Protein AF-A0A1H0WTK0-F1 (afdb_monomer_lite)

Organism: NCBI:txid405564

pLDDT: mean 70.86, std 23.79, range [30.47, 97.19]

Radius of gyration: 36.46 Å; chains: 1; bounding box: 87×37×92 Å

Secondary structure (DSSP, 8-state):
-----------PPP------------SS-TTSSS----S---------PEEPTTT--EETT-EEEE-TTS-EEEESSHHHHHHHHPPBPTTT--B--SS-EEETTEEESSHHHHHHTT-TTTTT----S-PPP-

Structure (mmCIF, N/CA/C/O backbone):
data_AF-A0A1H0WTK0-F1
#
_entry.id   AF-A0A1H0WTK0-F1
#
loop_
_atom_site.group_PDB
_atom_site.id
_atom_site.type_symbol
_atom_site.label_atom_id
_atom_site.label_alt_id
_atom_site.label_comp_id
_atom_site.label_asym_id
_atom_site.label_entity_id
_atom_site.label_seq_id
_atom_site.pdbx_PDB_ins_code
_atom_site.Cartn_x
_atom_site.Cartn_y
_atom_site.Cartn_z
_atom_site.occupancy
_atom_site.B_iso_or_equiv
_atom_site.auth_seq_id
_atom_site.auth_comp_id
_atom_site.auth_asym_id
_atom_site.auth_atom_id
_atom_site.pdbx_PDB_model_num
ATOM 1 N N . MET A 1 1 ? -67.216 13.316 59.103 1.00 46.66 1 MET A N 1
ATOM 2 C CA . MET A 1 1 ? -68.216 12.862 58.113 1.00 46.66 1 MET A CA 1
ATOM 3 C C . MET A 1 1 ? -67.572 13.174 56.778 1.00 46.66 1 MET A C 1
ATOM 5 O O . MET A 1 1 ? -67.285 14.339 56.590 1.00 46.66 1 MET A O 1
ATOM 9 N N . GLU A 1 2 ? -67.081 12.250 55.956 1.00 41.56 2 GLU A N 1
ATOM 10 C CA . GLU A 1 2 ? -67.529 10.913 55.512 1.00 41.56 2 GLU A CA 1
ATOM 11 C C . GLU A 1 2 ? -66.308 9.941 55.511 1.00 41.56 2 GLU A C 1
ATOM 13 O O . GLU A 1 2 ? -65.182 10.401 55.374 1.00 41.56 2 GLU A O 1
ATOM 18 N N . GLY A 1 3 ? -66.374 8.666 55.937 1.00 33.22 3 GLY A N 1
ATOM 19 C CA . GLY A 1 3 ? -66.798 7.480 55.156 1.00 33.22 3 GLY A CA 1
ATOM 20 C C . GLY A 1 3 ? -65.789 7.154 54.027 1.00 33.22 3 GLY A C 1
ATOM 21 O O . GLY A 1 3 ? -65.483 8.046 53.263 1.00 33.22 3 GLY A O 1
ATOM 22 N N . CYS A 1 4 ? -65.234 5.960 53.770 1.00 30.47 4 CYS A N 1
ATOM 23 C CA . CYS A 1 4 ? -65.553 4.581 54.138 1.00 30.47 4 CYS A CA 1
ATOM 24 C C . CYS A 1 4 ? -64.428 3.628 53.615 1.00 30.47 4 CYS A C 1
ATOM 26 O O . CYS A 1 4 ? -63.933 3.833 52.515 1.00 30.47 4 CYS A O 1
ATOM 28 N N . ARG A 1 5 ? -64.142 2.540 54.356 1.00 38.28 5 ARG A N 1
ATOM 29 C CA . ARG A 1 5 ? -63.727 1.174 53.915 1.00 38.28 5 ARG A CA 1
ATOM 30 C C . ARG A 1 5 ? -62.426 0.935 53.114 1.00 38.28 5 ARG A C 1
ATOM 32 O O . ARG A 1 5 ? -62.395 1.119 51.912 1.00 38.28 5 ARG A O 1
ATOM 39 N N . PHE A 1 6 ? -61.485 0.235 53.756 1.00 37.25 6 PHE A N 1
ATOM 40 C CA . PHE A 1 6 ? -60.948 -1.090 53.364 1.00 37.25 6 PHE A CA 1
ATOM 41 C C . PHE A 1 6 ? -60.439 -1.722 54.677 1.00 37.25 6 PHE A C 1
ATOM 43 O O . PHE A 1 6 ? -59.586 -1.159 55.345 1.00 37.25 6 PHE A O 1
ATOM 50 N N . GLY A 1 7 ? -61.122 -2.705 55.257 1.00 36.31 7 GLY A N 1
ATOM 51 C CA . GLY A 1 7 ? -60.980 -4.107 54.873 1.00 36.31 7 GLY A CA 1
ATOM 52 C C . GLY A 1 7 ? -60.210 -4.837 55.978 1.00 36.31 7 GLY A C 1
ATOM 53 O O . GLY A 1 7 ? -59.003 -5.009 55.887 1.00 36.31 7 GLY A O 1
ATOM 54 N N . LEU A 1 8 ? -60.915 -5.204 57.053 1.00 42.41 8 LEU A N 1
ATOM 55 C CA . LEU A 1 8 ? -60.433 -6.142 58.070 1.00 42.41 8 LEU A CA 1
ATOM 56 C C . LEU A 1 8 ? -60.150 -7.500 57.417 1.00 42.41 8 LEU A C 1
ATOM 58 O O . LEU A 1 8 ? -61.017 -8.028 56.724 1.00 42.41 8 LEU A O 1
ATOM 62 N N . GLY A 1 9 ? -58.994 -8.092 57.714 1.00 32.12 9 GLY A N 1
ATOM 63 C CA . GLY A 1 9 ? -58.770 -9.521 57.496 1.00 32.12 9 GLY A CA 1
ATOM 64 C C . GLY A 1 9 ? -57.314 -9.873 57.236 1.00 32.12 9 GLY A C 1
ATOM 65 O O . GLY A 1 9 ? -56.914 -10.017 56.089 1.00 32.12 9 GLY A O 1
ATOM 66 N N . GLY A 1 10 ? -56.525 -10.039 58.297 1.00 32.81 10 GLY A N 1
ATOM 67 C CA . GLY A 1 10 ? -55.156 -10.534 58.165 1.00 32.81 10 GLY A CA 1
ATOM 68 C C . GLY A 1 10 ? -54.355 -10.446 59.453 1.00 32.81 10 GLY A C 1
ATOM 69 O O . GLY A 1 10 ? -53.375 -9.716 59.524 1.00 32.81 10 GLY A O 1
ATOM 70 N N . VAL A 1 11 ? -54.788 -11.171 60.483 1.00 34.50 11 VAL A N 1
ATOM 71 C CA . VAL A 1 11 ? -53.946 -11.474 61.642 1.00 34.50 11 VAL A CA 1
ATOM 72 C C . VAL A 1 11 ? -52.830 -12.419 61.190 1.00 34.50 11 VAL A C 1
ATOM 74 O O . VAL A 1 11 ? -53.078 -13.590 60.925 1.00 34.50 11 VAL A O 1
ATOM 77 N N . ILE A 1 12 ? -51.599 -11.918 61.097 1.00 39.78 12 ILE A N 1
ATOM 78 C CA . ILE A 1 12 ? -50.407 -12.760 61.218 1.00 39.78 12 ILE A CA 1
ATOM 79 C C . ILE A 1 12 ? -49.810 -12.530 62.598 1.00 39.78 12 ILE A C 1
ATOM 81 O O . ILE A 1 12 ? -49.625 -11.403 63.055 1.00 39.78 12 ILE A O 1
ATOM 85 N N . ALA A 1 13 ? -49.659 -13.661 63.273 1.00 36.16 13 ALA A N 1
ATOM 86 C CA . ALA A 1 13 ? -49.350 -13.817 64.673 1.00 36.16 13 ALA A CA 1
ATOM 87 C C . ALA A 1 13 ? -47.925 -13.365 65.017 1.00 36.16 13 ALA A C 1
ATOM 89 O O . ALA A 1 13 ? -47.075 -13.173 64.151 1.00 36.16 13 ALA A O 1
ATOM 90 N N . GLY A 1 14 ? -47.714 -13.174 66.319 1.00 33.72 14 GLY A N 1
ATOM 91 C CA . GLY A 1 14 ? -46.546 -12.538 66.906 1.00 33.72 14 GLY A CA 1
ATOM 92 C C . GLY A 1 14 ? -45.212 -13.253 66.693 1.00 33.72 14 GLY A C 1
ATOM 93 O O . GLY A 1 14 ? -45.140 -14.447 66.419 1.00 33.72 14 GLY A O 1
ATOM 94 N N . GLY A 1 15 ? -44.150 -12.471 66.888 1.00 34.91 15 GLY A N 1
ATOM 95 C CA . GLY A 1 15 ? -42.761 -12.907 66.810 1.00 34.91 15 GLY A CA 1
ATOM 96 C C . GLY A 1 15 ? -41.766 -11.784 67.122 1.00 34.91 15 GLY A C 1
ATOM 97 O O . GLY A 1 15 ? -41.047 -11.348 66.239 1.00 34.91 15 GLY A O 1
ATOM 98 N N . ASN A 1 16 ? -41.767 -11.343 68.384 1.00 37.50 16 ASN A N 1
ATOM 99 C CA . ASN A 1 16 ? -40.666 -10.782 69.188 1.00 37.50 16 ASN A CA 1
ATOM 100 C C . ASN A 1 16 ? -39.950 -9.481 68.761 1.00 37.50 16 ASN A C 1
ATOM 102 O O . ASN A 1 16 ? -39.197 -9.405 67.797 1.00 37.50 16 ASN A O 1
ATOM 106 N N . ALA A 1 17 ? -40.118 -8.480 69.628 1.00 43.75 17 ALA A N 1
ATOM 107 C CA . ALA A 1 17 ? -39.339 -7.254 69.708 1.00 43.75 17 ALA A CA 1
ATOM 108 C C . ALA A 1 17 ? -37.888 -7.483 70.183 1.00 43.75 17 ALA A C 1
ATOM 110 O O . ALA A 1 17 ? -37.599 -8.482 70.836 1.00 43.75 17 ALA A O 1
ATOM 111 N N . LEU A 1 18 ? -37.071 -6.440 69.962 1.00 41.62 18 LEU A N 1
ATOM 112 C CA . LEU A 1 18 ? -35.779 -6.079 70.582 1.00 41.62 18 LEU A CA 1
ATOM 113 C C . LEU A 1 18 ? -34.528 -6.280 69.713 1.00 41.62 18 LEU A C 1
ATOM 115 O O . LEU A 1 18 ? -33.779 -7.240 69.838 1.00 41.62 18 LEU A O 1
ATOM 119 N N . GLY A 1 19 ? -34.265 -5.247 68.912 1.00 36.41 19 GLY A N 1
ATOM 120 C CA . GLY A 1 19 ? -32.970 -4.926 68.324 1.00 36.41 19 GLY A CA 1
ATOM 121 C C . GLY A 1 19 ? -32.965 -3.451 67.926 1.00 36.41 19 GLY A C 1
ATOM 122 O O . GLY A 1 19 ? -33.305 -3.106 66.800 1.00 36.41 19 GLY A O 1
ATOM 123 N N . ILE A 1 20 ? -32.669 -2.568 68.883 1.00 47.28 20 ILE A N 1
ATOM 124 C CA . ILE A 1 20 ? -32.479 -1.132 68.648 1.00 47.28 20 ILE A CA 1
ATOM 125 C C . ILE A 1 20 ? -31.174 -0.971 67.866 1.00 47.28 20 ILE A C 1
ATOM 127 O O . ILE A 1 20 ? -30.104 -1.304 68.366 1.00 47.28 20 ILE A O 1
ATOM 131 N N . GLY A 1 21 ? -31.280 -0.464 66.641 1.00 40.75 21 GLY A N 1
ATOM 132 C CA . GLY A 1 21 ? -30.145 -0.181 65.767 1.00 40.75 21 GLY A CA 1
ATOM 133 C C . GLY A 1 21 ? -30.589 0.409 64.434 1.00 40.75 21 GLY A C 1
ATOM 134 O O . GLY A 1 21 ? -30.119 -0.013 63.385 1.00 40.75 21 GLY A O 1
ATOM 135 N N . VAL A 1 22 ? -31.540 1.349 64.451 1.00 38.53 22 VAL A N 1
ATOM 136 C CA . VAL A 1 22 ? -31.959 2.054 63.234 1.00 38.53 22 VAL A CA 1
ATOM 137 C C . VAL A 1 22 ? -30.928 3.148 62.951 1.00 38.53 22 VAL A C 1
ATOM 139 O O . VAL A 1 22 ? -31.079 4.289 63.382 1.00 38.53 22 VAL A O 1
ATOM 142 N N . CYS A 1 23 ? -29.850 2.797 62.245 1.00 38.38 23 CYS A N 1
ATOM 143 C CA . CYS A 1 23 ? -29.135 3.791 61.453 1.00 38.38 23 CYS A CA 1
ATOM 144 C C . CYS A 1 23 ? -30.123 4.262 60.379 1.00 38.38 23 CYS A C 1
ATOM 146 O O . CYS A 1 23 ? -30.613 3.462 59.581 1.00 38.38 23 CYS A O 1
ATOM 148 N N . GLY A 1 24 ? -30.512 5.534 60.446 1.00 42.41 24 GLY A N 1
ATOM 149 C CA . GLY A 1 24 ? -31.487 6.144 59.553 1.00 42.41 24 GLY A CA 1
ATOM 150 C C . GLY A 1 24 ? -30.974 6.221 58.119 1.00 42.41 24 GLY A C 1
ATOM 151 O O . GLY A 1 24 ? -30.509 7.264 57.684 1.00 42.41 24 GLY A O 1
ATOM 152 N N . CYS A 1 25 ? -31.120 5.134 57.371 1.00 49.34 25 CYS A N 1
ATOM 153 C CA . CYS A 1 25 ? -31.003 5.101 55.917 1.00 49.34 25 CYS A CA 1
ATOM 154 C C . CYS A 1 25 ? -32.408 4.894 55.356 1.00 49.34 25 CYS A C 1
ATOM 156 O O . CYS A 1 25 ? -32.754 3.794 54.931 1.00 49.34 25 CYS A O 1
ATOM 158 N N . ARG A 1 26 ? -33.269 5.915 55.459 1.00 50.38 26 ARG A N 1
ATOM 159 C CA . ARG A 1 26 ? -34.686 5.737 55.119 1.00 50.38 26 ARG A CA 1
ATOM 160 C C . ARG A 1 26 ? -35.023 5.830 53.636 1.00 50.38 26 ARG A C 1
ATOM 162 O O . ARG A 1 26 ? -36.150 5.485 53.336 1.00 50.38 26 ARG A O 1
ATOM 169 N N . ASP A 1 27 ? -34.086 6.154 52.736 1.00 48.97 27 ASP A N 1
ATOM 170 C CA . ASP A 1 27 ? -34.416 6.230 51.297 1.00 48.97 27 ASP A CA 1
ATOM 171 C C . ASP A 1 27 ? -33.312 5.822 50.296 1.00 48.97 27 ASP A C 1
ATOM 173 O O . ASP A 1 27 ? -33.551 5.872 49.095 1.00 48.97 27 ASP A O 1
ATOM 177 N N . HIS A 1 28 ? -32.124 5.361 50.709 1.00 45.97 28 HIS A N 1
ATOM 178 C CA . HIS A 1 28 ? -31.107 4.897 49.748 1.00 45.97 28 HIS A CA 1
ATOM 179 C C . HIS A 1 28 ? -30.438 3.602 50.221 1.00 45.97 28 HIS A C 1
ATOM 181 O O . HIS A 1 28 ? -29.895 3.529 51.322 1.00 45.97 28 HIS A O 1
ATOM 187 N N . GLY A 1 29 ? -30.514 2.564 49.383 1.00 39.25 29 GLY A N 1
ATOM 188 C CA . GLY A 1 29 ? -29.948 1.242 49.636 1.00 39.25 29 GLY A CA 1
ATOM 189 C C . GLY A 1 29 ? -28.438 1.279 49.896 1.00 39.25 29 GLY A C 1
ATOM 190 O O . GLY A 1 29 ? -27.681 1.972 49.221 1.00 39.25 29 GLY A O 1
ATOM 191 N N . VAL A 1 30 ? -28.020 0.476 50.873 1.00 44.69 30 VAL A N 1
ATOM 192 C CA . VAL A 1 30 ? -26.686 0.347 51.496 1.00 44.69 30 VAL A CA 1
ATOM 193 C C . VAL A 1 30 ? -25.588 -0.210 50.557 1.00 44.69 30 VAL A C 1
ATOM 195 O O . VAL A 1 30 ? -24.569 -0.713 51.008 1.00 44.69 30 VAL A O 1
ATOM 198 N N . ALA A 1 31 ? -25.723 -0.084 49.236 1.00 47.53 31 ALA A N 1
ATOM 199 C CA . ALA A 1 31 ? -24.648 -0.442 48.300 1.00 47.53 31 ALA A CA 1
ATOM 200 C C . ALA A 1 31 ? -23.675 0.720 48.008 1.00 47.53 31 ALA A C 1
ATOM 202 O O . ALA A 1 31 ? -22.627 0.504 47.416 1.00 47.53 31 ALA A O 1
ATOM 203 N N . ALA A 1 32 ? -23.991 1.951 48.425 1.00 48.72 32 ALA A N 1
ATOM 204 C CA . ALA A 1 32 ? -23.254 3.143 47.992 1.00 48.72 32 ALA A CA 1
ATOM 205 C C . ALA A 1 32 ? -22.073 3.567 48.894 1.00 48.72 32 ALA A C 1
ATOM 207 O O . ALA A 1 32 ? -21.404 4.548 48.582 1.00 48.72 32 ALA A O 1
ATOM 208 N N . CYS A 1 33 ? -21.810 2.885 50.015 1.00 44.09 33 CYS A N 1
ATOM 209 C CA . CYS A 1 33 ? -20.965 3.463 51.075 1.00 44.09 33 CYS A CA 1
ATOM 210 C C . CYS A 1 33 ? -19.638 2.737 51.342 1.00 44.09 33 CYS A C 1
ATOM 212 O O . CYS A 1 33 ? -18.866 3.198 52.181 1.00 44.09 33 CYS A O 1
ATOM 214 N N . CYS A 1 34 ? -19.338 1.625 50.669 1.00 40.62 34 CYS A N 1
ATOM 215 C CA . CYS A 1 34 ? -18.088 0.893 50.893 1.00 40.62 34 CYS A CA 1
ATOM 216 C C . CYS A 1 34 ? -17.493 0.460 49.553 1.00 40.62 34 CYS A C 1
ATOM 218 O O . CYS A 1 34 ? -17.810 -0.608 49.040 1.00 40.62 34 CYS A O 1
ATOM 220 N N . GLY A 1 35 ? -16.661 1.324 48.971 1.00 49.12 35 GLY A N 1
ATOM 221 C CA . GLY A 1 35 ? -15.917 1.009 47.760 1.00 49.12 35 GLY A CA 1
ATOM 222 C C . GLY A 1 35 ? -14.878 -0.088 47.983 1.00 49.12 35 GLY A C 1
ATOM 223 O O . GLY A 1 35 ? -14.206 -0.093 49.007 1.00 49.12 35 GLY A O 1
ATOM 224 N N . VAL A 1 36 ? -14.757 -0.977 47.000 1.00 45.66 36 VAL A N 1
ATOM 225 C CA . VAL A 1 36 ? -13.550 -1.214 46.190 1.00 45.66 36 VAL A CA 1
ATOM 226 C C . VAL A 1 36 ? -14.086 -1.774 44.874 1.00 45.66 36 VAL A C 1
ATOM 228 O O . VAL A 1 36 ? -14.357 -2.964 44.7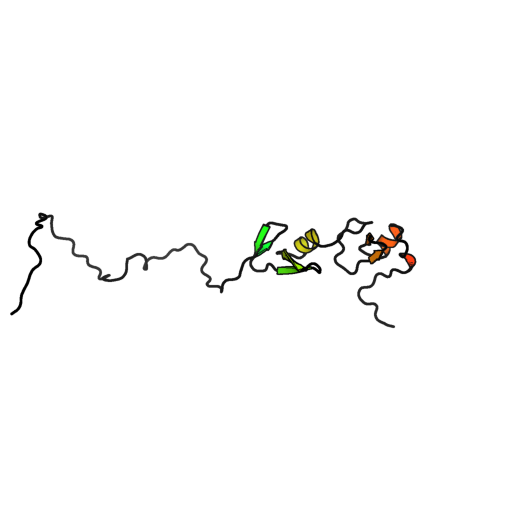67 1.00 45.66 36 VAL A O 1
ATOM 231 N N . GLU A 1 37 ? -14.333 -0.902 43.899 1.00 48.38 37 GLU A N 1
ATOM 232 C CA . GLU A 1 37 ? -14.493 -1.355 42.519 1.00 48.38 37 GLU A CA 1
ATOM 233 C C . GLU A 1 37 ? -13.089 -1.404 41.926 1.00 48.38 37 GLU A C 1
ATOM 235 O O . GLU A 1 37 ? -12.395 -0.383 41.872 1.00 48.38 37 GLU A O 1
ATOM 240 N N . ASP A 1 38 ? -12.644 -2.615 41.592 1.00 45.59 38 ASP A N 1
ATOM 241 C CA . ASP A 1 38 ? -11.366 -2.873 40.946 1.00 45.59 38 ASP A CA 1
ATOM 242 C C . ASP A 1 38 ? -11.168 -1.900 39.779 1.00 45.59 38 ASP A C 1
ATOM 244 O O . ASP A 1 38 ? -12.022 -1.729 38.906 1.00 45.59 38 ASP A O 1
ATOM 248 N N . GLY A 1 39 ? -10.049 -1.179 39.841 1.00 50.06 39 GLY A N 1
ATOM 249 C CA . GLY A 1 39 ? -9.784 -0.020 39.009 1.00 50.06 39 GLY A CA 1
ATOM 250 C C . GLY A 1 39 ? -9.900 -0.306 37.514 1.00 50.06 39 GLY A C 1
ATOM 251 O O . GLY A 1 39 ? -9.317 -1.245 36.992 1.00 50.06 39 GLY A O 1
ATOM 252 N N . ILE A 1 40 ? -10.604 0.575 36.812 1.00 55.22 40 ILE A N 1
ATOM 253 C CA . ILE A 1 40 ? -10.023 1.661 36.010 1.00 55.22 40 ILE A CA 1
ATOM 254 C C . ILE A 1 40 ? -11.170 2.645 35.773 1.00 55.22 40 ILE A C 1
ATOM 256 O O . ILE A 1 40 ? -12.013 2.486 34.895 1.00 55.22 40 ILE A O 1
ATOM 260 N N . GLY A 1 41 ? -11.217 3.677 36.612 1.00 47.31 41 GLY A N 1
ATOM 261 C CA . GLY A 1 41 ? -12.038 4.849 36.365 1.00 47.31 41 GLY A CA 1
ATOM 262 C C . GLY A 1 41 ? -11.370 5.724 35.312 1.00 47.31 41 GLY A C 1
ATOM 263 O O . GLY A 1 41 ? -10.301 6.283 35.548 1.00 47.31 41 GLY A O 1
ATOM 264 N N . SER A 1 42 ? -12.015 5.894 34.163 1.00 50.34 42 SER A N 1
ATOM 265 C CA . SER A 1 42 ? -11.847 7.107 33.367 1.00 50.34 42 SER A CA 1
ATOM 266 C C . SER A 1 42 ? -13.072 7.306 32.488 1.00 50.34 42 SER A C 1
ATOM 268 O O . SER A 1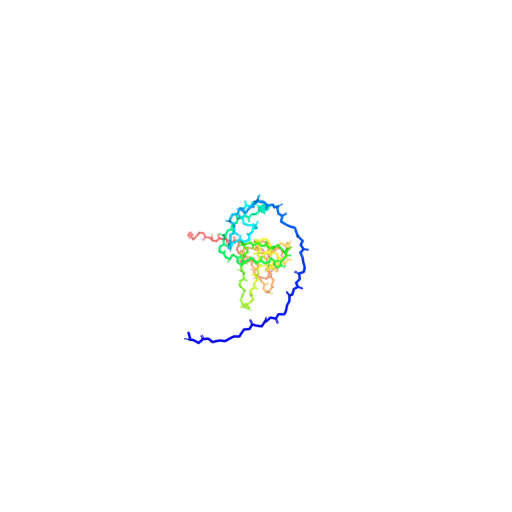 42 ? -13.243 6.641 31.470 1.00 50.34 42 SER A O 1
ATOM 270 N N . GLY A 1 43 ? -13.927 8.249 32.883 1.00 46.69 43 GLY A N 1
ATOM 271 C CA . GLY A 1 43 ? -14.877 8.862 31.969 1.00 46.69 43 GLY A CA 1
ATOM 272 C C . GLY A 1 43 ? -14.111 9.574 30.856 1.00 46.69 43 GLY A C 1
ATOM 273 O O . GLY A 1 43 ? -13.733 10.734 30.999 1.00 46.69 43 GLY A O 1
ATOM 274 N N . LYS A 1 44 ? -13.868 8.874 29.750 1.00 51.31 44 LYS A N 1
ATOM 275 C CA . LYS A 1 44 ? -13.550 9.476 28.459 1.00 51.31 44 LYS A CA 1
ATOM 276 C C . LYS A 1 44 ? -14.784 9.317 27.584 1.00 51.31 44 LYS A C 1
ATOM 278 O O . LYS A 1 44 ? -15.315 8.220 27.448 1.00 51.31 44 LYS A O 1
ATOM 283 N N . THR A 1 45 ? -15.244 10.437 27.035 1.00 46.81 45 THR A N 1
ATOM 284 C CA . THR A 1 45 ? -16.080 10.519 25.828 1.00 46.81 45 THR A CA 1
ATOM 285 C C . THR A 1 45 ? -15.857 9.311 24.928 1.00 46.81 45 THR A C 1
ATOM 287 O O . THR A 1 45 ? -14.701 9.024 24.633 1.00 46.81 45 THR A O 1
ATOM 290 N N . GLY A 1 46 ? -16.936 8.633 24.525 1.00 51.06 46 GLY A N 1
ATOM 291 C CA . GLY A 1 46 ? -16.904 7.410 23.724 1.00 51.06 46 GLY A CA 1
ATOM 292 C C . GLY A 1 46 ? -15.923 7.496 22.561 1.00 51.06 46 GLY A C 1
ATOM 293 O O . GLY A 1 46 ? -16.245 8.035 21.505 1.00 51.06 46 GLY A O 1
ATOM 294 N N . VAL A 1 47 ? -14.714 6.977 22.771 1.00 56.97 47 VAL A N 1
ATOM 295 C CA . VAL A 1 47 ? -13.781 6.724 21.685 1.00 56.97 47 VAL A CA 1
ATOM 296 C C . VAL A 1 47 ? -14.276 5.434 21.066 1.00 56.97 47 VAL A C 1
ATOM 298 O O . VAL A 1 47 ? -14.242 4.389 21.711 1.00 56.97 47 VAL A O 1
ATOM 301 N N . VAL A 1 48 ? -14.826 5.525 19.858 1.00 62.28 48 VAL A N 1
ATOM 302 C CA . VAL A 1 48 ? -15.159 4.337 19.075 1.00 62.28 48 VAL A CA 1
ATOM 303 C C . VAL A 1 48 ? -13.841 3.611 18.841 1.00 62.28 48 VAL A C 1
ATOM 305 O O . VAL A 1 48 ? -12.951 4.146 18.182 1.00 62.28 48 VAL A O 1
ATOM 308 N N . MET A 1 49 ? -13.683 2.449 19.467 1.00 75.38 49 MET A N 1
ATOM 309 C CA . MET A 1 49 ? -12.496 1.626 19.287 1.00 75.38 49 MET A CA 1
ATOM 310 C C . MET A 1 49 ? -12.662 0.848 17.983 1.00 75.38 49 MET A C 1
ATOM 312 O O . MET A 1 49 ? -13.706 0.233 17.753 1.00 75.38 49 MET A O 1
ATOM 316 N N . GLY A 1 50 ? -11.685 0.967 17.087 1.00 86.44 50 GLY A N 1
ATOM 317 C CA . GLY A 1 50 ? -11.658 0.197 15.854 1.00 86.44 50 GLY A CA 1
ATOM 318 C C . GLY A 1 50 ? -10.864 -1.086 16.053 1.00 86.44 50 GLY A C 1
ATOM 319 O O . GLY A 1 50 ? -9.882 -1.125 16.795 1.00 86.44 50 GLY A O 1
ATOM 320 N N . THR A 1 51 ? -11.267 -2.138 15.348 1.00 94.75 51 THR A N 1
ATOM 321 C CA . THR A 1 51 ? -10.507 -3.387 15.283 1.00 94.75 51 THR A CA 1
ATOM 322 C C . THR A 1 51 ? -9.674 -3.402 14.010 1.00 94.75 51 THR A C 1
ATOM 324 O O . THR A 1 51 ? -10.203 -3.211 12.916 1.00 94.75 51 THR A O 1
ATOM 327 N N . CYS A 1 52 ? -8.369 -3.635 14.139 1.00 96.31 52 CYS A N 1
ATOM 328 C CA . CYS A 1 52 ? -7.478 -3.752 12.991 1.00 96.31 52 CYS A CA 1
ATOM 329 C C . CYS A 1 52 ? -7.834 -4.981 12.144 1.00 96.31 52 CYS A C 1
ATOM 331 O O . CYS A 1 52 ? -7.871 -6.103 12.650 1.00 96.31 52 CYS A O 1
ATOM 333 N N . GLU A 1 53 ? -8.010 -4.787 10.837 1.00 95.75 53 GLU A N 1
ATOM 334 C CA . GLU A 1 53 ? -8.371 -5.857 9.896 1.00 95.75 53 GLU A CA 1
ATOM 335 C C . GLU A 1 53 ? -7.296 -6.939 9.726 1.00 95.75 53 GLU A C 1
ATOM 337 O O . GLU A 1 53 ? -7.592 -8.029 9.242 1.00 95.75 53 GLU A O 1
ATOM 342 N N . VAL A 1 54 ? -6.042 -6.641 10.082 1.00 96.50 54 VAL A N 1
ATOM 343 C CA . VAL A 1 54 ? -4.904 -7.547 9.856 1.00 96.50 54 VAL A CA 1
ATOM 344 C C . VAL A 1 54 ? -4.563 -8.346 11.105 1.00 96.50 54 VAL A C 1
ATOM 346 O O . VAL A 1 54 ? -4.487 -9.569 11.046 1.00 96.50 54 VAL A O 1
ATOM 349 N N . CYS A 1 55 ? -4.337 -7.669 12.231 1.00 96.06 55 CYS A N 1
ATOM 350 C CA . CYS A 1 55 ? -3.900 -8.315 13.469 1.00 96.06 55 CYS A CA 1
ATOM 351 C C . CYS A 1 55 ? -5.042 -8.565 14.468 1.00 96.06 55 CYS A C 1
ATOM 353 O O . CYS A 1 55 ? -4.837 -9.292 15.437 1.00 96.06 55 CYS A O 1
ATOM 355 N N . GLY A 1 56 ? -6.228 -7.978 14.259 1.00 94.44 56 GLY A N 1
ATOM 356 C CA . GLY A 1 56 ? -7.377 -8.115 15.161 1.00 94.44 56 GLY A CA 1
ATOM 357 C C . GLY A 1 56 ? -7.267 -7.323 16.467 1.00 94.44 56 GLY A C 1
ATOM 358 O O . GLY A 1 56 ? -8.082 -7.522 17.363 1.00 94.44 56 GLY A O 1
ATOM 359 N N . ASN A 1 57 ? -6.267 -6.448 16.601 1.00 92.75 57 ASN A N 1
ATOM 360 C CA . ASN A 1 57 ? -6.101 -5.608 17.782 1.00 92.75 57 ASN A CA 1
ATOM 361 C C . ASN A 1 57 ? -7.229 -4.573 17.877 1.00 92.75 57 ASN A C 1
ATOM 363 O O . ASN A 1 57 ? -7.542 -3.904 16.889 1.00 92.75 57 ASN A O 1
ATOM 367 N N . ASP A 1 58 ? -7.805 -4.438 19.068 1.00 91.94 58 ASP A N 1
ATOM 368 C CA . ASP A 1 58 ? -8.814 -3.431 19.377 1.00 91.94 58 ASP A CA 1
ATOM 369 C C . ASP A 1 58 ? -8.134 -2.217 20.011 1.00 91.94 58 ASP A C 1
ATOM 371 O O . ASP A 1 58 ? -7.575 -2.294 21.111 1.00 91.94 58 ASP A O 1
ATOM 375 N N . TYR A 1 59 ? -8.115 -1.100 19.285 1.00 89.69 59 TYR A N 1
ATOM 376 C CA . TYR A 1 59 ? -7.293 0.039 19.659 1.00 89.69 59 TYR A CA 1
ATOM 377 C C . TYR A 1 59 ? -7.988 1.373 19.434 1.00 89.69 59 TYR A C 1
ATOM 379 O O . TYR A 1 59 ? -8.536 1.678 18.383 1.00 89.69 59 TYR A O 1
ATOM 387 N N . TRP A 1 60 ? -7.910 2.234 20.442 1.00 86.31 60 TRP A N 1
ATOM 388 C CA . TRP A 1 60 ? -8.595 3.523 20.425 1.00 86.31 60 TRP A CA 1
ATOM 389 C C . TRP A 1 60 ? -7.968 4.542 19.451 1.00 86.31 60 TRP A C 1
ATOM 391 O O . TRP A 1 60 ? -8.611 5.536 19.131 1.00 86.31 60 TRP A O 1
ATOM 401 N N . MET A 1 61 ? -6.733 4.311 18.977 1.00 89.25 61 MET A N 1
ATOM 402 C CA . MET A 1 61 ? -6.081 5.121 17.930 1.00 89.25 61 MET A CA 1
ATOM 403 C C . MET A 1 61 ? -6.034 4.417 16.569 1.00 89.25 61 MET A C 1
ATOM 405 O O . MET A 1 61 ? -5.155 4.708 15.758 1.00 89.25 61 MET A O 1
ATOM 409 N N . THR A 1 62 ? -6.946 3.482 16.297 1.00 95.19 62 THR A N 1
ATOM 410 C CA . THR A 1 62 ? -7.119 3.001 14.923 1.00 95.19 62 THR A CA 1
ATOM 411 C C . THR A 1 62 ? -7.440 4.139 13.961 1.00 95.19 62 THR A C 1
ATOM 413 O O . THR A 1 62 ? -8.034 5.150 14.339 1.00 95.19 62 THR A O 1
ATOM 416 N N . PHE A 1 63 ? -7.093 3.944 12.695 1.00 94.62 63 PHE A N 1
ATOM 417 C CA . PHE A 1 63 ? -7.343 4.884 11.615 1.00 94.62 63 PHE A CA 1
ATOM 418 C C . PHE A 1 63 ? -7.939 4.183 10.395 1.00 94.62 63 PHE A C 1
ATOM 420 O O . PHE A 1 63 ? -7.757 2.981 10.192 1.00 94.62 63 PHE A O 1
ATOM 427 N N . GLU A 1 64 ? -8.637 4.963 9.571 1.00 95.50 64 GLU A N 1
ATOM 428 C CA . GLU A 1 64 ? -9.212 4.504 8.310 1.00 95.50 64 GLU A CA 1
ATOM 429 C C . GLU A 1 64 ? -8.317 4.865 7.120 1.00 95.50 64 GLU A C 1
ATOM 431 O O . GLU A 1 64 ? -7.813 5.986 7.020 1.00 95.50 64 GLU A O 1
ATOM 436 N N . VAL A 1 65 ? -8.191 3.944 6.167 1.00 95.38 65 VAL A N 1
ATOM 437 C CA . VAL A 1 65 ? -7.653 4.201 4.829 1.00 95.38 65 VAL A CA 1
ATOM 438 C C . VAL A 1 65 ? -8.782 4.044 3.820 1.00 95.38 65 VAL A C 1
ATOM 440 O O . VAL A 1 65 ? -9.404 2.987 3.730 1.00 95.38 65 VAL A O 1
ATOM 443 N N . ARG A 1 66 ? -9.044 5.102 3.049 1.00 94.31 66 ARG A N 1
ATOM 444 C CA . ARG A 1 66 ? -10.045 5.109 1.975 1.00 94.31 66 ARG A CA 1
ATOM 445 C C . ARG A 1 66 ? -9.346 4.969 0.633 1.00 94.31 66 ARG A C 1
ATOM 447 O O . ARG A 1 66 ? -8.434 5.737 0.334 1.00 94.31 66 ARG A O 1
ATOM 454 N N . THR A 1 67 ? -9.750 3.981 -0.155 1.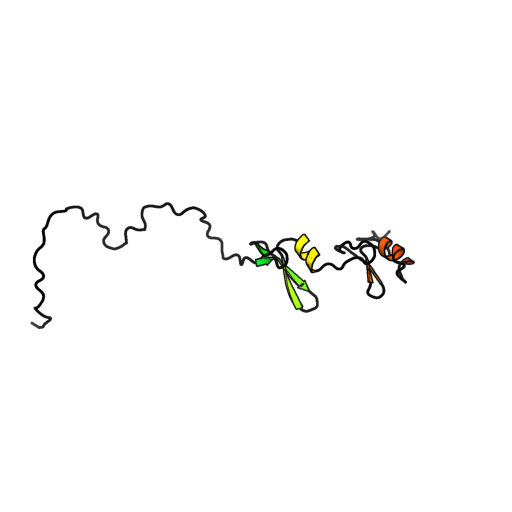00 89.00 67 THR A N 1
ATOM 455 C CA . THR A 1 67 ? -9.146 3.697 -1.465 1.00 89.00 67 THR A CA 1
ATOM 456 C C . THR A 1 67 ? -9.983 4.279 -2.604 1.00 89.00 67 THR A C 1
ATOM 458 O O . THR A 1 67 ? -11.139 4.646 -2.413 1.00 89.00 67 THR A O 1
ATOM 461 N N . ALA A 1 68 ? -9.414 4.338 -3.813 1.00 83.56 68 ALA A N 1
ATOM 462 C CA . ALA A 1 68 ? -10.082 4.885 -5.000 1.00 83.56 68 ALA A CA 1
ATOM 463 C C . ALA A 1 68 ? -11.370 4.137 -5.415 1.00 83.56 68 ALA A C 1
ATOM 465 O O . ALA A 1 68 ? -12.130 4.651 -6.227 1.00 83.56 68 ALA A O 1
ATOM 466 N N . GLY A 1 69 ? -11.618 2.938 -4.873 1.00 85.31 69 GLY A N 1
ATOM 467 C CA . GLY A 1 69 ? -12.843 2.163 -5.099 1.00 85.31 69 GLY A CA 1
ATOM 468 C C . GLY A 1 69 ? -13.909 2.340 -4.015 1.00 85.31 69 GLY A C 1
ATOM 469 O O . GLY A 1 69 ? -14.703 1.423 -3.825 1.00 85.31 69 GLY A O 1
ATOM 470 N N . ASP A 1 70 ? -13.868 3.437 -3.250 1.00 88.50 70 ASP A N 1
ATOM 471 C CA . ASP A 1 70 ? -14.743 3.719 -2.097 1.00 88.50 70 ASP A CA 1
ATOM 472 C C . ASP A 1 70 ? -14.702 2.659 -0.976 1.00 88.50 70 ASP A C 1
ATOM 474 O O . ASP A 1 70 ? 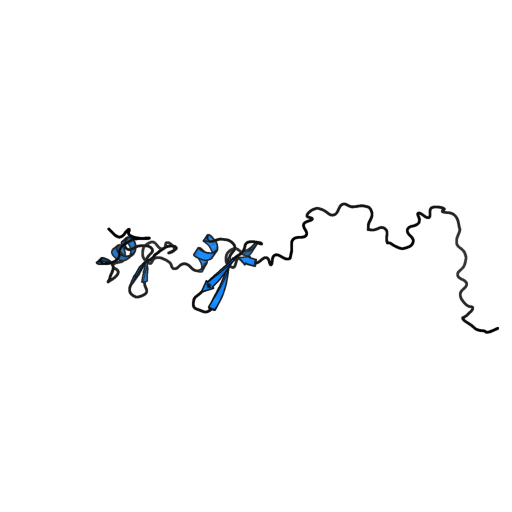-15.546 2.646 -0.078 1.00 88.50 70 ASP A O 1
ATOM 478 N N . GLN A 1 71 ? -13.690 1.784 -0.975 1.00 92.25 71 GLN A N 1
ATOM 479 C CA . GLN A 1 71 ? -13.474 0.830 0.112 1.00 92.25 71 GLN A CA 1
ATOM 480 C C . GLN A 1 71 ? -12.806 1.540 1.289 1.00 92.25 71 GLN A C 1
ATOM 482 O O . GLN A 1 71 ? -11.838 2.288 1.108 1.00 92.25 71 GLN A O 1
ATOM 487 N N . VAL A 1 72 ? -13.324 1.279 2.487 1.00 95.06 72 VAL A N 1
ATOM 488 C CA . VAL A 1 72 ? -12.797 1.778 3.758 1.00 95.06 72 VAL A CA 1
ATOM 489 C C . VAL A 1 72 ? -12.146 0.613 4.485 1.00 95.06 72 VAL A C 1
ATOM 491 O O . VAL A 1 72 ? -12.792 -0.418 4.661 1.00 95.06 72 VAL A O 1
ATOM 494 N N . HIS A 1 73 ? -10.897 0.800 4.905 1.00 95.31 73 HIS A N 1
ATOM 495 C CA . HIS A 1 73 ? -10.159 -0.174 5.698 1.00 95.31 73 HIS A CA 1
ATOM 496 C C . HIS A 1 73 ? -9.732 0.397 7.047 1.00 95.31 73 HIS A C 1
ATOM 498 O O . HIS A 1 73 ? -9.299 1.546 7.091 1.00 95.31 73 HIS A O 1
ATOM 504 N N . VAL A 1 74 ? -9.781 -0.392 8.118 1.00 96.12 74 VAL A N 1
ATOM 505 C CA . VAL A 1 74 ? -9.403 0.009 9.482 1.00 96.12 74 VAL A CA 1
ATOM 506 C C . VAL A 1 74 ? -8.114 -0.687 9.926 1.00 96.12 74 VAL A C 1
ATOM 508 O O . VAL A 1 74 ? -8.006 -1.915 9.906 1.00 96.12 74 VAL A O 1
ATOM 511 N N . PHE A 1 75 ? -7.137 0.099 10.389 1.00 97.19 75 PHE A N 1
ATOM 512 C CA . PHE A 1 75 ? -5.851 -0.403 10.884 1.00 97.19 75 PHE A CA 1
ATOM 513 C C . PHE A 1 75 ? -5.422 0.290 12.176 1.00 97.19 75 PHE A C 1
ATOM 515 O O . PHE A 1 75 ? -5.802 1.424 12.449 1.00 97.19 75 PHE A O 1
ATOM 522 N N . ASP A 1 76 ? -4.583 -0.383 12.961 1.00 94.69 76 ASP A N 1
ATOM 523 C CA . ASP A 1 76 ? -3.965 0.157 14.180 1.00 94.69 76 ASP A CA 1
ATOM 524 C C . ASP A 1 76 ? -2.525 0.656 13.968 1.00 94.69 76 ASP A C 1
ATOM 526 O O . ASP A 1 76 ? -1.970 1.361 14.810 1.00 94.69 76 ASP A O 1
ATOM 530 N N . SER A 1 77 ? -1.910 0.293 12.841 1.00 95.56 77 SER A N 1
ATOM 531 C CA . SER A 1 77 ? -0.505 0.546 12.538 1.00 95.56 77 SER A CA 1
ATOM 532 C C . SER A 1 77 ? -0.267 0.651 11.031 1.00 95.56 77 SER A C 1
ATOM 534 O O . SER A 1 77 ? -0.933 0.000 10.219 1.00 95.56 77 SER A O 1
ATOM 536 N N . PHE A 1 78 ? 0.727 1.454 10.638 1.00 95.69 78 PHE A N 1
ATOM 537 C CA . PHE A 1 78 ? 1.132 1.568 9.233 1.00 95.69 78 PHE A CA 1
ATOM 538 C C . PHE A 1 78 ? 1.704 0.268 8.675 1.00 95.69 78 PHE A C 1
ATOM 540 O O . PHE A 1 78 ? 1.577 0.022 7.481 1.00 95.69 78 PHE A O 1
ATOM 547 N N . GLU A 1 79 ? 2.296 -0.578 9.517 1.00 95.88 79 GLU A N 1
ATOM 548 C CA . GLU A 1 79 ? 2.758 -1.901 9.105 1.00 95.88 79 GLU A CA 1
ATOM 549 C C . GLU A 1 79 ? 1.587 -2.787 8.670 1.00 95.88 79 GLU A C 1
ATOM 551 O O . GLU A 1 79 ? 1.646 -3.366 7.588 1.00 95.88 79 GLU A O 1
ATOM 556 N N . CYS A 1 80 ? 0.496 -2.841 9.445 1.00 96.56 80 CYS A N 1
ATOM 557 C CA . CYS A 1 80 ? -0.706 -3.584 9.060 1.00 96.56 80 CYS A CA 1
ATOM 558 C C . CYS A 1 80 ? -1.349 -3.005 7.791 1.00 96.56 80 CYS A C 1
ATOM 560 O O . CYS A 1 80 ? -1.686 -3.755 6.873 1.00 96.56 80 CYS A O 1
ATOM 562 N N . ALA A 1 81 ? -1.442 -1.677 7.685 1.00 95.81 81 ALA A N 1
ATOM 563 C CA . ALA A 1 81 ? -1.956 -1.022 6.483 1.00 95.81 81 ALA A CA 1
ATOM 564 C C . ALA A 1 81 ? -1.109 -1.364 5.242 1.00 95.81 81 ALA A C 1
ATOM 566 O O . ALA A 1 81 ? -1.632 -1.823 4.225 1.00 95.81 81 ALA A O 1
ATOM 567 N N . ALA A 1 82 ? 0.215 -1.228 5.346 1.00 95.19 82 ALA A N 1
ATOM 568 C CA . ALA A 1 82 ? 1.167 -1.638 4.321 1.00 95.19 82 ALA A CA 1
ATOM 569 C C . ALA A 1 82 ? 1.031 -3.127 3.991 1.00 95.19 82 ALA A C 1
ATOM 571 O O . ALA A 1 82 ? 1.096 -3.510 2.822 1.00 95.19 82 ALA A O 1
ATOM 572 N N . HIS A 1 83 ? 0.810 -3.964 5.008 1.00 94.75 83 HIS A N 1
ATOM 573 C CA . HIS A 1 83 ? 0.665 -5.400 4.844 1.00 94.75 83 HIS A CA 1
ATOM 574 C C . HIS A 1 83 ? -0.567 -5.771 4.005 1.00 94.75 83 HIS A C 1
ATOM 576 O O . HIS A 1 83 ? -0.553 -6.726 3.223 1.00 94.75 83 HIS A O 1
ATOM 582 N N . ARG A 1 84 ? -1.654 -5.019 4.147 1.00 94.56 84 ARG A N 1
ATOM 583 C CA . ARG A 1 84 ? -2.883 -5.314 3.418 1.00 94.56 84 ARG A CA 1
ATOM 584 C C . ARG A 1 84 ? -2.939 -4.654 2.045 1.00 94.56 84 ARG A C 1
ATOM 586 O O . ARG A 1 84 ? -3.457 -5.281 1.121 1.00 94.56 84 ARG A O 1
ATOM 593 N N . LEU A 1 85 ? -2.451 -3.417 1.940 1.00 93.81 85 LEU A N 1
ATOM 594 C CA . LEU A 1 85 ? -2.750 -2.523 0.818 1.00 93.81 85 LEU A CA 1
ATOM 595 C C . LEU A 1 85 ? -1.578 -2.271 -0.132 1.00 93.81 85 LEU A C 1
ATOM 597 O O . LEU A 1 85 ? -1.814 -1.977 -1.300 1.00 93.81 85 LEU A O 1
ATOM 601 N N . ALA A 1 86 ? -0.329 -2.344 0.337 1.00 93.94 86 ALA A N 1
ATOM 602 C CA . ALA A 1 86 ? 0.807 -1.994 -0.512 1.00 93.94 86 ALA A CA 1
ATOM 603 C C . ALA A 1 86 ? 1.074 -3.093 -1.556 1.00 93.94 86 ALA A C 1
ATOM 605 O O . ALA A 1 86 ? 1.156 -4.268 -1.175 1.00 93.94 86 ALA A O 1
ATOM 606 N N . PRO A 1 87 ? 1.269 -2.739 -2.840 1.00 92.12 87 PRO A N 1
ATOM 607 C CA . PRO A 1 87 ? 1.637 -3.707 -3.859 1.00 92.12 87 PRO A CA 1
ATOM 608 C C . PRO A 1 87 ? 3.045 -4.249 -3.604 1.00 92.12 87 PRO A C 1
ATOM 610 O O . PRO A 1 87 ? 3.884 -3.619 -2.946 1.00 92.12 87 PRO A O 1
ATOM 613 N N . HIS A 1 88 ? 3.304 -5.437 -4.138 1.00 94.38 88 HIS A N 1
ATOM 614 C CA . HIS A 1 88 ? 4.614 -6.065 -4.078 1.00 94.38 88 HIS A CA 1
ATOM 615 C C . HIS A 1 88 ? 5.436 -5.680 -5.302 1.00 94.38 88 HIS A C 1
ATOM 617 O O . HIS A 1 88 ? 4.926 -5.611 -6.414 1.00 94.38 88 HIS A O 1
ATOM 623 N N . CYS A 1 89 ? 6.721 -5.429 -5.084 1.00 94.44 89 CYS A N 1
ATOM 624 C CA . CYS A 1 89 ? 7.666 -5.251 -6.170 1.00 94.44 89 CYS A CA 1
ATOM 625 C C . CYS A 1 89 ? 7.926 -6.595 -6.858 1.00 94.44 89 CYS A C 1
ATOM 627 O O . CYS A 1 89 ? 8.356 -7.542 -6.199 1.00 94.44 89 CYS A O 1
ATOM 629 N N . GLU A 1 90 ? 7.770 -6.644 -8.177 1.00 93.38 90 GLU A N 1
ATOM 630 C CA . GLU A 1 90 ? 7.941 -7.862 -8.986 1.00 93.38 90 GLU A CA 1
ATOM 631 C C . GLU A 1 90 ? 9.389 -8.391 -9.010 1.00 93.38 90 GLU A C 1
ATOM 633 O O . GLU A 1 90 ? 9.641 -9.519 -9.421 1.00 93.38 90 GLU A O 1
ATOM 638 N N . HIS A 1 91 ? 10.360 -7.594 -8.547 1.00 94.56 91 HIS A N 1
ATOM 639 C CA . HIS A 1 91 ? 11.769 -7.990 -8.472 1.00 94.56 91 HIS A CA 1
ATOM 640 C C . HIS A 1 91 ? 12.211 -8.422 -7.060 1.00 94.56 91 HIS A C 1
ATOM 642 O O . HIS A 1 91 ? 12.690 -9.535 -6.870 1.00 94.56 91 HIS A O 1
ATOM 648 N N . CYS A 1 92 ? 12.081 -7.545 -6.051 1.00 95.44 92 CYS A N 1
ATOM 649 C CA . CYS A 1 92 ? 12.538 -7.829 -4.675 1.00 95.44 92 CYS A CA 1
ATOM 650 C C . CYS A 1 92 ? 11.480 -8.533 -3.807 1.00 95.44 92 CYS A C 1
ATOM 652 O O . CYS A 1 92 ? 11.800 -8.942 -2.694 1.00 95.44 92 CYS A O 1
ATOM 654 N N . GLY A 1 93 ? 10.204 -8.553 -4.215 1.00 94.00 93 GLY A N 1
ATOM 655 C CA . GLY A 1 93 ? 9.067 -8.971 -3.378 1.00 94.00 93 GLY A CA 1
ATOM 656 C C . GLY A 1 93 ? 8.716 -8.006 -2.234 1.00 94.00 93 GLY A C 1
ATOM 657 O O . GLY A 1 93 ? 7.692 -8.160 -1.564 1.00 94.00 93 GLY A O 1
ATOM 658 N N . CYS A 1 94 ? 9.547 -6.990 -2.006 1.00 94.31 94 CYS A N 1
ATOM 659 C CA . CYS A 1 94 ? 9.343 -5.981 -0.983 1.00 94.31 94 CYS A CA 1
ATOM 660 C C . CYS A 1 94 ? 8.121 -5.100 -1.292 1.00 94.31 94 CYS A C 1
ATOM 662 O O . CYS A 1 94 ? 7.779 -4.866 -2.453 1.00 94.31 94 CYS A O 1
ATOM 664 N N . ARG A 1 95 ? 7.436 -4.636 -0.241 1.00 94.06 95 ARG A N 1
ATOM 665 C CA . ARG A 1 95 ? 6.228 -3.808 -0.363 1.00 94.06 95 ARG A CA 1
ATOM 666 C C . ARG A 1 95 ? 6.585 -2.394 -0.799 1.00 94.06 95 ARG A C 1
ATOM 668 O O . ARG A 1 95 ? 7.503 -1.784 -0.249 1.00 94.06 95 ARG A O 1
ATOM 675 N N . VAL A 1 96 ? 5.843 -1.862 -1.760 1.00 91.81 96 VAL A N 1
ATOM 676 C CA . VAL A 1 96 ? 6.045 -0.508 -2.279 1.00 91.81 96 VAL A CA 1
ATOM 677 C C . VAL A 1 96 ? 5.313 0.488 -1.379 1.00 91.81 96 VAL A C 1
ATOM 679 O O . VAL A 1 96 ? 4.100 0.640 -1.470 1.00 91.81 96 VAL A O 1
ATOM 682 N N . LEU A 1 97 ? 6.055 1.146 -0.483 1.00 90.62 97 LEU A N 1
ATOM 683 C CA . LEU A 1 97 ? 5.512 2.158 0.443 1.00 90.62 97 LEU A CA 1
ATOM 684 C C . LEU A 1 97 ? 5.785 3.600 -0.002 1.00 90.62 97 LEU A C 1
ATOM 686 O O . LEU A 1 97 ? 5.156 4.530 0.492 1.00 90.62 97 LEU A O 1
ATOM 690 N N . GLY A 1 98 ? 6.765 3.781 -0.889 1.00 85.56 98 GLY A N 1
ATOM 691 C CA . GLY A 1 98 ? 7.184 5.079 -1.410 1.00 85.56 98 GLY A CA 1
ATOM 692 C C . GLY A 1 98 ? 6.732 5.308 -2.851 1.00 85.56 98 GLY A C 1
ATOM 693 O O . GLY A 1 98 ? 5.802 4.672 -3.341 1.00 85.56 98 GLY A O 1
ATOM 694 N N . HIS A 1 99 ? 7.442 6.200 -3.541 1.00 79.94 99 HIS A N 1
ATOM 695 C CA . HIS A 1 99 ? 7.243 6.471 -4.964 1.00 79.94 99 HIS A CA 1
ATOM 696 C C . HIS A 1 99 ? 7.820 5.305 -5.773 1.00 79.94 99 HIS A C 1
ATOM 698 O O . HIS A 1 99 ? 8.974 5.334 -6.196 1.00 79.94 99 HIS A O 1
ATOM 704 N N . GLY A 1 100 ? 7.038 4.232 -5.886 1.00 85.31 100 GLY A N 1
ATOM 705 C CA . GLY A 1 100 ? 7.347 3.124 -6.774 1.00 85.31 100 GLY A CA 1
ATOM 706 C C . GLY A 1 100 ? 7.208 3.519 -8.237 1.00 85.31 100 GLY A C 1
ATOM 707 O O . GLY A 1 100 ? 6.796 4.627 -8.580 1.00 85.31 100 GLY A O 1
ATOM 708 N N . VAL A 1 101 ? 7.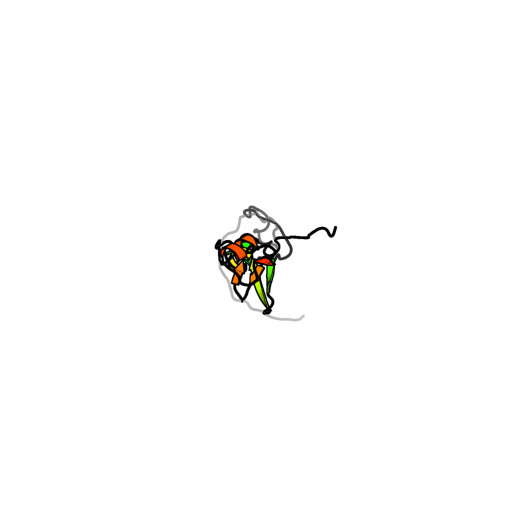541 2.576 -9.103 1.00 86.25 101 VAL A N 1
ATOM 709 C CA . VAL A 1 101 ? 7.394 2.716 -10.548 1.00 86.25 101 VAL A CA 1
ATOM 710 C C . VAL A 1 101 ? 6.476 1.617 -11.052 1.00 86.25 101 VAL A C 1
ATOM 712 O O . VAL A 1 101 ? 6.567 0.472 -10.607 1.00 86.25 101 VAL A O 1
ATOM 715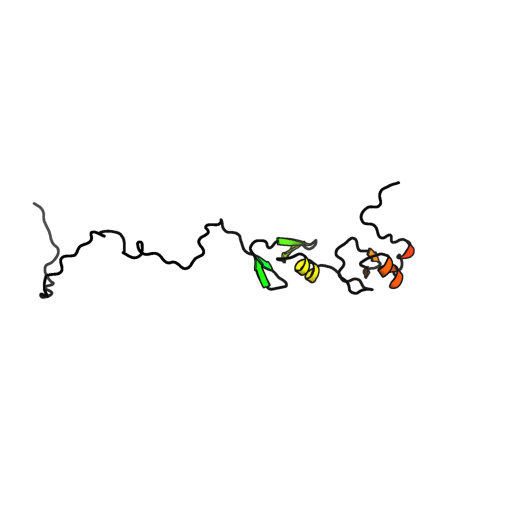 N N . GLU A 1 102 ? 5.582 1.984 -11.959 1.00 86.88 102 GLU A N 1
ATOM 716 C CA . GLU A 1 102 ? 4.745 1.046 -12.691 1.00 86.88 102 GLU A CA 1
ATOM 717 C C . GLU A 1 102 ? 5.237 0.993 -14.136 1.00 86.88 102 GLU A C 1
ATOM 719 O O . GLU A 1 102 ? 5.472 2.033 -14.752 1.00 86.88 102 GLU A O 1
ATOM 724 N N . ASP A 1 103 ? 5.386 -0.211 -14.676 1.00 83.62 103 ASP A N 1
ATOM 725 C CA . ASP A 1 103 ? 5.585 -0.421 -16.103 1.00 83.62 103 ASP A CA 1
ATOM 726 C C . ASP A 1 103 ? 4.685 -1.551 -16.587 1.00 83.62 103 ASP A C 1
ATOM 728 O O . ASP A 1 103 ? 4.787 -2.681 -16.117 1.00 83.62 103 ASP A O 1
ATOM 732 N N . SER A 1 104 ? 3.797 -1.244 -17.533 1.00 84.00 104 SER A N 1
ATOM 733 C CA . SER A 1 104 ? 2.920 -2.234 -18.170 1.00 84.00 104 SER A CA 1
ATOM 734 C C . SER A 1 104 ? 2.135 -3.112 -17.171 1.00 84.00 104 SER A C 1
ATOM 736 O O . SER A 1 104 ? 1.932 -4.302 -17.407 1.00 84.00 104 SER A O 1
ATOM 738 N N . GLY A 1 105 ? 1.696 -2.531 -16.045 1.00 83.75 105 GLY A N 1
ATOM 739 C CA . GLY A 1 105 ? 0.976 -3.226 -14.970 1.00 83.75 105 GLY A CA 1
ATOM 740 C C . GLY A 1 105 ? 1.860 -3.966 -13.957 1.00 83.75 105 GLY A C 1
ATOM 741 O O . GLY A 1 105 ? 1.334 -4.581 -13.032 1.00 83.75 105 GLY A O 1
ATOM 742 N N . GLN A 1 106 ? 3.185 -3.912 -14.104 1.00 86.88 106 GLN A N 1
ATOM 743 C CA . GLN A 1 106 ? 4.141 -4.428 -13.128 1.00 86.88 106 GLN A CA 1
ATOM 744 C C . GLN A 1 106 ? 4.584 -3.315 -12.185 1.00 86.88 106 GLN A C 1
ATOM 746 O O . GLN A 1 106 ? 4.931 -2.221 -12.628 1.00 86.88 106 GLN A O 1
ATOM 751 N N . PHE A 1 107 ? 4.625 -3.607 -10.887 1.00 90.12 107 PHE A N 1
ATOM 752 C CA . PHE A 1 107 ? 5.023 -2.643 -9.866 1.00 90.12 107 PHE A CA 1
ATOM 753 C C . PHE A 1 107 ? 6.439 -2.920 -9.374 1.00 90.12 107 PHE A C 1
ATOM 755 O O . PHE A 1 107 ? 6.822 -4.063 -9.127 1.00 90.12 107 PHE A O 1
ATOM 762 N N . PHE A 1 108 ? 7.212 -1.860 -9.150 1.00 91.75 108 PHE A N 1
ATOM 763 C CA . PHE A 1 108 ? 8.546 -1.955 -8.571 1.00 91.75 108 PHE A CA 1
ATOM 764 C C . PHE A 1 108 ? 8.762 -0.891 -7.501 1.00 91.75 108 PHE A C 1
ATOM 766 O O . PHE A 1 108 ? 8.268 0.230 -7.593 1.00 91.75 108 PHE A O 1
ATOM 773 N N . CYS A 1 109 ? 9.545 -1.226 -6.477 1.00 92.19 109 CYS A N 1
ATOM 774 C CA . CYS A 1 109 ? 9.844 -0.296 -5.386 1.00 92.19 109 CYS A CA 1
ATOM 775 C C . CYS A 1 109 ? 10.780 0.849 -5.800 1.00 92.19 109 CYS A C 1
ATOM 777 O O . CYS A 1 109 ? 10.822 1.868 -5.117 1.00 92.19 109 CYS A O 1
ATOM 779 N N . CYS A 1 110 ? 11.534 0.670 -6.888 1.00 90.50 110 CYS A N 1
ATOM 780 C CA . CYS A 1 110 ? 12.458 1.651 -7.442 1.00 90.50 110 CYS A CA 1
ATOM 781 C C . CYS A 1 110 ? 12.826 1.301 -8.895 1.00 90.50 110 CYS A C 1
ATOM 783 O O . CYS A 1 110 ? 12.690 0.158 -9.343 1.00 90.50 110 CYS A O 1
ATOM 785 N N . ALA A 1 111 ? 13.366 2.277 -9.613 1.00 89.31 111 ALA A N 1
ATOM 786 C CA . ALA A 1 111 ? 13.892 2.171 -10.962 1.00 89.31 111 ALA A CA 1
ATOM 787 C C . ALA A 1 111 ? 15.027 1.146 -11.074 1.00 89.31 111 ALA A C 1
ATOM 789 O O . ALA A 1 111 ? 15.157 0.492 -12.106 1.00 89.31 111 ALA A O 1
ATOM 790 N N . HIS A 1 112 ? 15.840 0.958 -10.025 1.00 90.88 112 HIS A N 1
ATOM 791 C CA . HIS A 1 112 ? 16.823 -0.131 -10.013 1.00 90.88 112 HIS A CA 1
ATOM 792 C C . HIS A 1 112 ? 16.149 -1.501 -10.154 1.00 90.88 112 HIS A C 1
ATOM 794 O O . HIS A 1 112 ? 16.555 -2.289 -11.004 1.00 90.88 112 HIS A O 1
ATOM 800 N N . CYS A 1 113 ? 15.102 -1.765 -9.369 1.00 92.69 113 CYS A N 1
ATOM 801 C CA . CYS A 1 113 ? 14.359 -3.021 -9.453 1.00 92.69 113 CYS A CA 1
ATOM 802 C C . CYS A 1 113 ? 13.660 -3.185 -10.807 1.00 92.69 113 CYS A C 1
ATOM 804 O O . CYS A 1 113 ? 13.726 -4.266 -11.382 1.00 92.69 113 CYS A O 1
ATOM 806 N N . ALA A 1 114 ? 13.071 -2.117 -11.348 1.00 91.12 114 ALA A N 1
ATOM 807 C CA . ALA A 1 114 ? 12.470 -2.148 -12.681 1.00 91.12 114 ALA A CA 1
ATOM 808 C C . ALA A 1 114 ? 13.497 -2.502 -13.773 1.00 91.12 114 ALA A C 1
ATOM 810 O O . ALA A 1 114 ? 13.243 -3.360 -14.614 1.00 91.12 114 ALA A O 1
ATOM 811 N N . ARG A 1 115 ? 14.700 -1.907 -13.732 1.00 91.00 115 ARG A N 1
ATOM 812 C CA . ARG A 1 115 ? 15.783 -2.225 -14.681 1.00 91.00 115 ARG A CA 1
ATOM 813 C C . ARG A 1 115 ? 16.250 -3.670 -14.569 1.00 91.00 115 ARG A C 1
ATOM 815 O O . ARG A 1 115 ? 16.450 -4.312 -15.593 1.00 91.00 115 ARG A O 1
ATOM 822 N N . GLN A 1 116 ? 16.409 -4.177 -13.348 1.00 93.38 116 GLN A N 1
ATOM 823 C CA . GLN A 1 116 ? 16.827 -5.564 -13.128 1.00 93.38 116 GLN A CA 1
ATOM 824 C C . GLN A 1 116 ? 15.773 -6.572 -13.592 1.00 93.38 116 GLN A C 1
ATOM 826 O O . GLN A 1 116 ? 16.121 -7.639 -14.086 1.00 93.38 116 GLN A O 1
ATOM 831 N N . ALA A 1 117 ? 14.492 -6.219 -13.486 1.00 88.88 117 ALA A N 1
ATOM 832 C CA . ALA A 1 117 ? 13.395 -7.028 -14.004 1.00 88.88 117 ALA A CA 1
ATOM 833 C C . ALA A 1 117 ? 13.194 -6.909 -15.525 1.00 88.88 117 ALA A C 1
ATOM 835 O O . ALA A 1 117 ? 12.373 -7.632 -16.081 1.00 88.88 117 ALA A O 1
ATOM 836 N N . GLY A 1 118 ? 13.924 -6.017 -16.205 1.00 88.19 118 GLY A N 1
ATOM 837 C CA . GLY A 1 118 ? 13.787 -5.809 -17.646 1.00 88.19 118 GLY A CA 1
ATOM 838 C C . GLY A 1 118 ? 12.513 -5.067 -18.055 1.00 88.19 118 GLY A C 1
ATOM 839 O O . GLY A 1 118 ? 12.029 -5.286 -19.163 1.00 88.19 118 GLY A O 1
ATOM 840 N N . ALA A 1 119 ? 11.977 -4.197 -17.191 1.00 84.12 119 ALA A N 1
ATOM 841 C CA . ALA A 1 119 ? 10.842 -3.339 -17.529 1.00 84.12 119 ALA A CA 1
ATOM 842 C C . ALA A 1 119 ? 11.136 -2.509 -18.801 1.00 84.12 119 ALA A C 1
ATOM 844 O O . ALA A 1 119 ? 12.220 -1.939 -18.964 1.00 84.12 119 ALA A O 1
ATOM 845 N N . ALA A 1 120 ? 10.165 -2.446 -19.710 1.00 78.12 120 ALA A N 1
ATOM 846 C CA . ALA A 1 120 ? 10.260 -1.868 -21.046 1.00 78.12 120 ALA A CA 1
ATOM 847 C C . ALA A 1 120 ? 10.712 -0.401 -21.024 1.00 78.12 120 ALA A C 1
ATOM 849 O O . ALA A 1 120 ? 11.536 0.008 -21.842 1.00 78.12 120 ALA A O 1
ATOM 850 N N . MET A 1 121 ? 10.226 0.374 -20.052 1.00 77.25 121 MET A N 1
ATOM 851 C CA . MET A 1 121 ? 10.541 1.803 -19.914 1.00 77.25 121 MET A CA 1
ATOM 852 C C . MET A 1 121 ? 11.635 2.084 -18.868 1.00 77.25 121 MET A C 1
ATOM 854 O O . MET A 1 121 ? 11.890 3.235 -18.513 1.00 77.25 121 MET A O 1
ATOM 858 N N . ALA A 1 122 ? 12.327 1.053 -18.366 1.00 74.56 122 ALA A N 1
ATOM 859 C CA . ALA A 1 122 ? 13.204 1.176 -17.198 1.00 74.56 122 ALA A CA 1
ATOM 860 C C . ALA A 1 122 ? 14.426 2.092 -17.379 1.00 74.56 122 ALA A C 1
ATOM 862 O O . ALA A 1 122 ? 14.995 2.574 -16.392 1.00 74.56 122 ALA A O 1
ATOM 863 N N . GLY A 1 123 ? 14.837 2.336 -18.627 1.00 74.00 123 GLY A N 1
ATOM 864 C CA . GLY A 1 123 ? 15.941 3.238 -18.962 1.00 74.00 123 GLY A CA 1
ATOM 865 C C . GLY A 1 123 ? 15.660 4.708 -18.638 1.00 74.00 123 GLY A C 1
ATOM 866 O O . GLY A 1 123 ? 16.598 5.465 -18.403 1.00 74.00 123 GLY A O 1
ATOM 867 N N . GLU A 1 124 ? 14.389 5.101 -18.570 1.00 79.44 124 GLU A N 1
ATOM 868 C CA . GLU A 1 124 ? 13.970 6.485 -18.316 1.00 79.44 124 GLU A CA 1
ATOM 869 C C . GLU A 1 124 ? 13.543 6.722 -16.856 1.00 79.44 124 GLU A C 1
ATOM 871 O O . GLU A 1 124 ? 13.437 7.862 -16.399 1.00 79.44 124 GLU A O 1
ATOM 876 N N . LEU A 1 125 ? 13.375 5.644 -16.083 1.00 78.06 125 LEU A N 1
ATOM 877 C CA . LEU A 1 125 ? 12.947 5.702 -14.689 1.00 78.06 125 LEU A CA 1
ATOM 878 C C . LEU A 1 125 ? 14.053 6.262 -13.781 1.00 78.06 125 LEU A C 1
ATOM 880 O O . LEU A 1 125 ? 15.172 5.733 -13.708 1.00 78.06 125 LEU A O 1
ATOM 884 N N . ARG A 1 126 ? 13.712 7.313 -13.030 1.00 75.19 126 ARG A N 1
ATOM 885 C CA . ARG A 1 126 ? 14.584 7.951 -12.036 1.00 75.19 126 ARG A CA 1
ATOM 886 C C . ARG A 1 126 ? 14.035 7.747 -10.631 1.00 75.19 126 ARG A C 1
ATOM 888 O O . ARG A 1 126 ? 12.868 8.014 -10.371 1.00 75.19 126 ARG A O 1
ATOM 895 N N . ASP A 1 127 ? 14.918 7.341 -9.726 1.00 69.31 127 ASP A N 1
ATOM 896 C CA . ASP A 1 127 ? 14.622 7.219 -8.301 1.00 69.31 127 ASP A CA 1
ATOM 897 C C . ASP A 1 127 ? 14.719 8.598 -7.644 1.00 69.31 127 ASP A C 1
ATOM 899 O O . ASP A 1 127 ? 15.822 9.068 -7.365 1.00 69.31 127 ASP A O 1
ATOM 903 N N . ALA A 1 128 ? 13.593 9.282 -7.422 1.00 61.34 128 ALA A N 1
ATOM 904 C CA . ALA A 1 128 ? 13.608 10.552 -6.701 1.00 61.34 128 ALA A CA 1
ATOM 905 C C . ALA A 1 128 ? 12.333 10.812 -5.895 1.00 61.34 128 ALA A C 1
ATOM 907 O O . ALA A 1 128 ? 11.235 10.890 -6.440 1.00 61.34 128 ALA A O 1
ATOM 908 N N . VAL A 1 129 ? 12.511 11.069 -4.597 1.00 51.12 129 VAL A N 1
ATOM 909 C CA . VAL A 1 129 ? 11.541 11.798 -3.772 1.00 51.12 129 VAL A CA 1
ATOM 910 C C . VAL A 1 129 ? 11.984 13.260 -3.777 1.00 51.12 129 VAL A C 1
ATOM 912 O O . VAL A 1 129 ? 12.819 13.652 -2.972 1.00 51.12 129 VAL A O 1
ATOM 915 N N . GLY A 1 130 ? 11.491 14.039 -4.744 1.00 43.53 130 GLY A N 1
ATOM 916 C CA . GLY A 1 130 ? 11.864 15.447 -4.923 1.00 43.53 130 GLY A CA 1
ATOM 917 C C . GLY A 1 130 ? 13.303 15.640 -5.416 1.00 43.53 130 GLY A C 1
ATOM 918 O O . GLY A 1 130 ? 14.239 15.750 -4.630 1.00 43.53 130 GLY A O 1
ATOM 919 N N . VAL A 1 131 ? 13.490 15.749 -6.733 1.00 37.47 131 VAL A N 1
ATOM 920 C CA . VAL A 1 131 ? 14.706 16.373 -7.273 1.00 37.47 131 VAL A CA 1
ATOM 921 C C . VAL A 1 131 ? 14.621 17.877 -7.029 1.00 37.47 131 VAL A C 1
ATOM 923 O O . VAL A 1 131 ? 13.641 18.509 -7.420 1.00 37.47 131 VAL A O 1
ATOM 926 N N . HIS A 1 132 ? 15.634 18.458 -6.383 1.00 31.89 132 HIS A N 1
ATOM 927 C CA . HIS A 1 132 ? 15.772 19.911 -6.356 1.00 31.89 132 HIS A CA 1
ATOM 928 C C . HIS A 1 132 ? 15.990 20.371 -7.806 1.00 31.89 132 HIS A C 1
ATOM 930 O O . HIS A 1 132 ? 16.938 19.888 -8.433 1.00 31.89 132 HIS A O 1
ATOM 936 N N . PRO A 1 133 ? 15.139 21.249 -8.369 1.00 41.94 133 PRO A N 1
ATOM 937 C CA . PRO A 1 133 ? 15.426 21.845 -9.662 1.00 41.94 133 PRO A CA 1
ATOM 938 C C . PRO A 1 133 ? 16.704 22.670 -9.495 1.00 41.94 133 PRO A C 1
ATOM 940 O O . PRO A 1 133 ? 16.760 23.569 -8.649 1.00 41.94 133 PRO A O 1
ATOM 943 N N . GLY A 1 134 ? 17.752 22.263 -10.205 1.00 43.69 134 GLY A N 1
ATOM 944 C CA . GLY A 1 134 ? 18.929 23.080 -10.479 1.00 43.69 134 GLY A CA 1
ATOM 945 C C . GLY A 1 134 ? 18.726 23.804 -11.795 1.00 43.69 134 GLY A C 1
ATOM 946 O O . GLY A 1 134 ? 18.166 23.162 -12.714 1.00 43.69 134 GLY A O 1
#

Foldseek 3Di:
DDDDDDDDDDDDDDDDDDDPDPPPPPDDDPPPDDDDDPDDDDPDDDQPFDQAPQPRDTGSPWDWDADPVRDIHIHPDVVSVQVVDFDAQPQPRDGQPDPWDDAPNGIHNALVSCVVVVGVCSVVGDDDPDDDDD

Sequence (134 aa):
MEGCRFGLGGVIAGGNALGIGVCGCRDHGVAACCGVEDGIGSGKTGVVMGTCEVCGNDYWMTFEVRTAGDQVHVFDSFECAAHRLAPHCEHCGCRVLGHGVEDSGQFFCCAHCARQAGAAMAGELRDAVGVHPG